Protein AF-A0A538JIJ9-F1 (afdb_monomer_lite)

Sequence (80 aa):
MSNETIDAANDVLRAKGYDERDLAAFPTPMGPDRAILKGARILSPFSDDAATVLRVATELVPPAAELKGTLRPADLRAKL

Secondary structure (DSSP, 8-state):
-HHHHHHHHHHHHHHTT--TTTSEEEE-TT-TTEEEEESTTBSS-EEEEHHHHHHIIIIISPPTTT--S-B-HHHHHTT-

Foldseek 3Di:
DLVVLQVLLQVLLVVLVDDVQAWGKDDDPPDPQKIWIDHPQAPDIQIDGSNLSSCCSNPPDHRPVPRDGHHYNVVSVVVD

pLDDT: mean 95.09, std 6.16, range [60.16, 98.62]

Radius of gyration: 11.24 Å; chains: 1; bounding box: 26×24×31 Å

Structure (mmCIF, N/CA/C/O backbone):
data_AF-A0A538JIJ9-F1
#
_entry.id   AF-A0A538JIJ9-F1
#
loop_
_atom_site.group_PDB
_atom_site.id
_atom_site.type_symbol
_atom_site.label_atom_id
_atom_site.label_alt_id
_atom_site.label_comp_id
_atom_site.label_asym_id
_atom_site.label_entity_id
_atom_site.label_seq_id
_atom_site.pdbx_PDB_ins_code
_atom_site.Cartn_x
_atom_site.Cartn_y
_atom_site.Cartn_z
_atom_site.occupancy
_atom_site.B_iso_or_equiv
_atom_site.auth_seq_id
_atom_site.auth_comp_id
_atom_site.auth_asym_id
_atom_site.auth_atom_id
_atom_site.pdbx_PDB_model_num
ATOM 1 N N . MET A 1 1 ? 14.632 -6.273 -11.124 1.00 60.16 1 MET A N 1
ATOM 2 C CA . MET A 1 1 ? 14.486 -4.869 -10.690 1.00 60.16 1 MET A CA 1
ATOM 3 C C . MET A 1 1 ? 13.028 -4.520 -10.400 1.00 60.16 1 MET A C 1
ATOM 5 O O . MET A 1 1 ? 12.648 -4.549 -9.238 1.00 60.16 1 MET A O 1
ATOM 9 N N . SER A 1 2 ? 12.180 -4.236 -11.397 1.00 69.75 2 SER A N 1
ATOM 10 C CA . SER A 1 2 ? 10.801 -3.776 -11.138 1.00 69.75 2 SER A CA 1
ATOM 11 C C . SER A 1 2 ? 9.891 -4.833 -10.504 1.00 69.75 2 SER A C 1
ATOM 13 O O . SER A 1 2 ? 9.218 -4.517 -9.529 1.00 69.75 2 SER A O 1
ATOM 15 N N . ASN A 1 3 ? 9.929 -6.089 -10.969 1.00 83.69 3 ASN A N 1
ATOM 16 C CA . ASN A 1 3 ? 9.174 -7.180 -10.333 1.00 83.69 3 ASN A CA 1
ATOM 17 C C . ASN A 1 3 ? 9.597 -7.407 -8.874 1.00 83.69 3 ASN A C 1
ATOM 19 O O . ASN A 1 3 ? 8.737 -7.442 -8.008 1.00 83.69 3 ASN A O 1
ATOM 23 N N . GLU A 1 4 ? 10.900 -7.441 -8.580 1.00 93.19 4 GLU A N 1
ATOM 24 C CA . GLU A 1 4 ? 11.400 -7.570 -7.197 1.00 93.19 4 GLU A CA 1
ATOM 25 C C . GLU A 1 4 ? 10.935 -6.404 -6.309 1.00 93.19 4 GLU A C 1
ATOM 27 O O . GLU A 1 4 ? 10.615 -6.592 -5.140 1.00 93.19 4 GLU A O 1
ATOM 32 N N . THR A 1 5 ? 10.858 -5.194 -6.871 1.00 96.25 5 THR A N 1
ATOM 33 C CA . THR A 1 5 ? 10.386 -4.000 -6.152 1.00 96.25 5 THR A CA 1
ATOM 34 C C . THR A 1 5 ? 8.878 -4.065 -5.882 1.00 96.25 5 THR A C 1
ATOM 36 O O . THR A 1 5 ? 8.422 -3.677 -4.807 1.00 96.25 5 THR A O 1
ATOM 39 N N . ILE A 1 6 ? 8.098 -4.577 -6.839 1.00 96.50 6 ILE A N 1
ATOM 40 C CA . ILE A 1 6 ? 6.656 -4.817 -6.685 1.00 96.50 6 ILE A CA 1
ATOM 41 C C . ILE A 1 6 ? 6.404 -5.906 -5.635 1.00 96.50 6 ILE A C 1
ATOM 43 O O . ILE A 1 6 ? 5.544 -5.728 -4.772 1.00 96.50 6 ILE A O 1
ATOM 47 N N . ASP A 1 7 ? 7.176 -6.992 -5.664 1.00 97.12 7 ASP A N 1
ATOM 48 C CA . ASP A 1 7 ? 7.085 -8.077 -4.685 1.00 97.12 7 ASP A CA 1
ATOM 49 C C . ASP A 1 7 ? 7.419 -7.573 -3.275 1.00 97.12 7 ASP A C 1
ATOM 51 O O . ASP A 1 7 ? 6.639 -7.795 -2.347 1.00 97.12 7 ASP A O 1
ATOM 55 N N . ALA A 1 8 ? 8.487 -6.781 -3.131 1.00 98.12 8 ALA A N 1
ATOM 56 C CA . ALA A 1 8 ? 8.842 -6.134 -1.869 1.00 98.12 8 ALA A CA 1
ATOM 57 C C . ALA A 1 8 ? 7.740 -5.183 -1.366 1.00 98.12 8 ALA A C 1
ATOM 59 O O . ALA A 1 8 ? 7.429 -5.164 -0.174 1.00 98.12 8 ALA A O 1
ATOM 60 N N . ALA A 1 9 ? 7.104 -4.415 -2.258 1.00 98.12 9 ALA A N 1
ATOM 61 C CA . ALA A 1 9 ? 5.981 -3.557 -1.881 1.00 98.12 9 ALA A CA 1
ATOM 62 C C . ALA A 1 9 ? 4.802 -4.395 -1.362 1.00 98.12 9 ALA A C 1
ATOM 64 O O . ALA A 1 9 ? 4.198 -4.056 -0.345 1.00 98.12 9 ALA A O 1
ATOM 65 N N . ASN A 1 10 ? 4.509 -5.522 -2.015 1.00 98.56 10 ASN A N 1
ATOM 66 C CA . ASN A 1 10 ? 3.461 -6.445 -1.589 1.00 98.56 10 ASN A CA 1
ATOM 67 C C . ASN A 1 10 ? 3.789 -7.157 -0.269 1.00 98.56 10 ASN A C 1
ATOM 69 O O . ASN A 1 10 ? 2.881 -7.366 0.535 1.00 98.56 10 ASN A O 1
ATOM 73 N N . ASP A 1 11 ? 5.054 -7.489 0.000 1.00 98.62 11 ASP A N 1
ATOM 74 C CA . ASP A 1 11 ? 5.488 -8.017 1.300 1.00 98.62 11 ASP A CA 1
ATOM 75 C C . ASP A 1 11 ? 5.226 -7.010 2.429 1.00 98.62 11 ASP A C 1
ATOM 77 O O . ASP A 1 11 ? 4.670 -7.371 3.469 1.00 98.62 11 ASP A O 1
ATOM 81 N N . VAL A 1 12 ? 5.545 -5.731 2.205 1.00 98.50 12 VAL A N 1
ATOM 82 C CA . VAL A 1 12 ? 5.272 -4.648 3.163 1.00 98.50 12 VAL A CA 1
ATOM 83 C C . VAL A 1 12 ? 3.771 -4.472 3.397 1.00 98.50 12 VAL A C 1
ATOM 85 O O . VAL A 1 12 ? 3.337 -4.344 4.543 1.00 98.50 12 VAL A O 1
ATOM 88 N N . LEU A 1 13 ? 2.957 -4.480 2.338 1.00 98.56 13 LEU A N 1
ATOM 89 C CA . LEU A 1 13 ? 1.500 -4.350 2.450 1.00 98.56 13 LEU A CA 1
ATOM 90 C C . LEU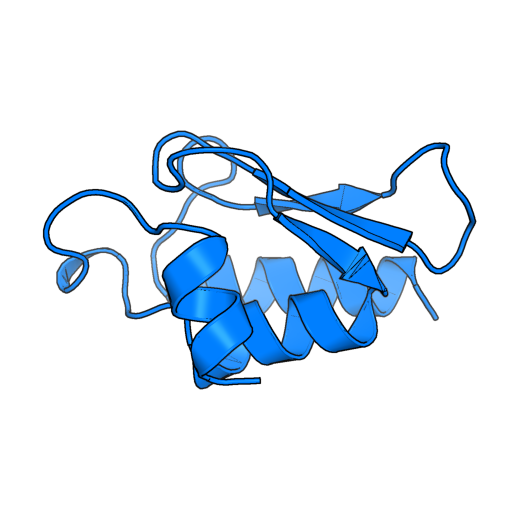 A 1 13 ? 0.884 -5.529 3.215 1.00 98.56 13 LEU A C 1
ATOM 92 O O . LEU A 1 13 ? 0.069 -5.312 4.115 1.00 98.56 13 LEU A O 1
ATOM 96 N N . ARG A 1 14 ? 1.343 -6.758 2.945 1.00 98.62 14 ARG A N 1
ATOM 97 C CA . ARG A 1 14 ? 0.937 -7.955 3.696 1.00 98.62 14 ARG A CA 1
ATOM 98 C C . ARG A 1 14 ? 1.334 -7.866 5.168 1.00 98.62 14 ARG A C 1
ATOM 100 O O . ARG A 1 14 ? 0.506 -8.141 6.033 1.00 98.62 14 ARG A O 1
ATOM 107 N N . ALA A 1 15 ? 2.549 -7.409 5.473 1.00 98.50 15 ALA A N 1
ATOM 108 C CA . ALA A 1 15 ? 2.994 -7.187 6.852 1.00 98.50 15 ALA A CA 1
ATOM 109 C C . ALA A 1 15 ? 2.161 -6.115 7.583 1.00 98.50 15 ALA A C 1
ATOM 111 O O . ALA A 1 15 ? 1.976 -6.189 8.796 1.00 98.50 15 ALA A O 1
ATOM 112 N N . LYS A 1 16 ? 1.610 -5.145 6.844 1.00 98.44 16 LYS A N 1
ATOM 113 C CA . LYS A 1 16 ? 0.679 -4.124 7.352 1.00 98.44 16 LYS A CA 1
ATOM 114 C C . LYS A 1 16 ? -0.766 -4.615 7.490 1.00 98.44 16 LYS A C 1
ATOM 116 O O . LYS A 1 16 ? -1.606 -3.859 7.980 1.00 98.44 16 LYS A O 1
ATOM 121 N N . GLY A 1 17 ? -1.056 -5.855 7.098 1.00 98.31 17 GLY A N 1
ATOM 122 C CA . GLY A 1 17 ? -2.372 -6.480 7.220 1.00 98.31 17 GLY A CA 1
ATOM 123 C C . GLY A 1 17 ? -3.307 -6.245 6.034 1.00 98.31 17 GLY A C 1
ATOM 124 O O . GLY A 1 17 ? -4.507 -6.448 6.187 1.00 98.31 17 GLY A O 1
ATOM 125 N N . TYR A 1 18 ? -2.791 -5.811 4.881 1.00 98.38 18 TYR A N 1
ATOM 126 C CA . TYR A 1 18 ? -3.576 -5.747 3.648 1.00 98.38 18 TYR A CA 1
ATOM 127 C C . TYR A 1 18 ? -3.492 -7.076 2.896 1.00 98.38 18 TYR A C 1
ATOM 129 O O . TYR A 1 18 ? -2.403 -7.624 2.708 1.00 98.38 18 TYR A O 1
ATOM 137 N N . ASP A 1 19 ? -4.637 -7.575 2.436 1.00 97.06 19 ASP A N 1
ATOM 138 C CA . ASP A 1 19 ? -4.676 -8.601 1.398 1.00 97.06 19 ASP A CA 1
ATOM 139 C C . ASP A 1 19 ? -4.662 -7.971 -0.009 1.00 97.06 19 ASP A C 1
ATOM 141 O O . ASP A 1 19 ? -4.782 -6.755 -0.176 1.00 97.06 19 ASP A O 1
ATOM 145 N N . GLU A 1 20 ? -4.513 -8.801 -1.045 1.00 97.00 20 GLU A N 1
ATOM 146 C CA . GLU A 1 20 ? -4.432 -8.330 -2.434 1.00 97.00 20 GLU A CA 1
ATOM 147 C C . GLU A 1 20 ? -5.695 -7.584 -2.906 1.00 97.00 20 GLU A C 1
ATOM 149 O O . GLU A 1 20 ? -5.613 -6.677 -3.738 1.00 97.00 20 GLU A O 1
ATOM 154 N N . ARG A 1 21 ? -6.874 -7.942 -2.380 1.00 96.38 21 ARG A N 1
ATOM 155 C CA . ARG A 1 21 ? -8.149 -7.298 -2.733 1.00 96.38 21 ARG A CA 1
ATOM 156 C C . ARG A 1 21 ? -8.279 -5.938 -2.059 1.00 96.38 21 ARG A C 1
ATOM 158 O O . ARG A 1 21 ? -8.840 -5.011 -2.649 1.00 96.38 21 ARG A O 1
ATOM 165 N N . ASP A 1 22 ? -7.767 -5.821 -0.842 1.00 96.88 22 ASP A N 1
ATOM 166 C CA . ASP A 1 22 ? -7.722 -4.583 -0.085 1.00 96.88 22 AS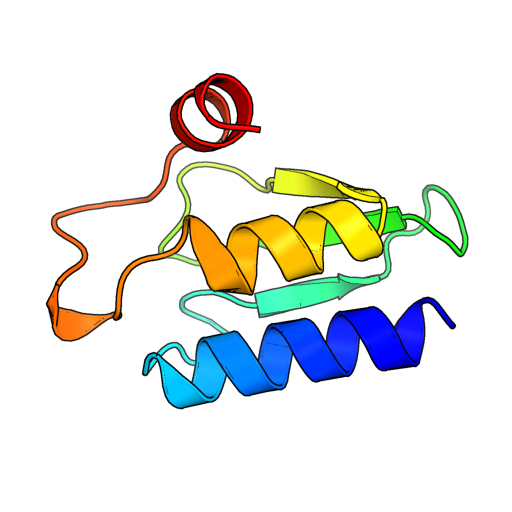P A CA 1
ATOM 167 C C . ASP A 1 22 ? -6.733 -3.591 -0.701 1.00 96.88 22 ASP A C 1
ATOM 169 O O . ASP A 1 22 ? -7.118 -2.455 -0.996 1.00 96.88 22 ASP A O 1
ATOM 173 N N . LEU A 1 23 ? -5.473 -3.993 -0.892 1.00 98.38 23 LEU A N 1
ATOM 174 C CA . LEU A 1 23 ? -4.425 -3.129 -1.433 1.00 98.38 23 LEU A CA 1
ATOM 175 C C . LEU A 1 23 ? -3.180 -3.928 -1.855 1.00 98.38 23 LEU A C 1
ATOM 177 O O . LEU A 1 23 ? -2.502 -4.508 -1.011 1.00 98.38 23 LEU A O 1
ATOM 181 N N . ALA A 1 24 ? -2.820 -3.872 -3.138 1.00 98.50 24 ALA A N 1
ATOM 182 C CA . ALA A 1 24 ? -1.596 -4.479 -3.663 1.00 98.50 24 ALA A CA 1
ATOM 183 C C . ALA A 1 24 ? -0.986 -3.686 -4.828 1.00 98.50 24 ALA A C 1
ATOM 185 O O . ALA A 1 24 ? -1.657 -2.900 -5.508 1.00 98.50 24 ALA A O 1
ATOM 186 N N . ALA A 1 25 ? 0.311 -3.894 -5.036 1.00 98.00 25 ALA A N 1
ATOM 187 C CA . ALA A 1 25 ? 1.089 -3.390 -6.152 1.00 98.00 25 ALA A CA 1
ATOM 188 C C . ALA A 1 25 ? 1.115 -4.408 -7.303 1.00 98.00 25 ALA A C 1
ATOM 190 O O . ALA A 1 25 ? 1.266 -5.611 -7.091 1.00 98.00 25 ALA A O 1
ATOM 191 N N . PHE A 1 26 ? 1.005 -3.914 -8.534 1.00 97.00 26 PHE A N 1
ATOM 192 C CA . PHE A 1 26 ? 1.000 -4.720 -9.752 1.00 97.00 26 PHE A CA 1
ATOM 193 C C . PHE A 1 26 ? 1.868 -4.072 -10.834 1.00 97.00 26 PHE A C 1
ATOM 195 O O . PHE A 1 26 ? 1.989 -2.842 -10.861 1.00 97.00 26 PHE A O 1
ATOM 202 N N . PRO A 1 27 ? 2.422 -4.859 -11.771 1.00 95.12 27 PRO A N 1
ATOM 203 C CA . PRO A 1 27 ? 3.034 -4.309 -12.973 1.00 95.12 27 PRO A CA 1
ATOM 204 C C . PRO A 1 27 ? 1.979 -3.625 -13.852 1.00 95.12 27 PRO A C 1
ATOM 206 O O . PRO A 1 27 ? 0.781 -3.920 -13.775 1.00 95.12 27 PRO A O 1
ATOM 209 N N . THR A 1 28 ? 2.423 -2.716 -14.720 1.00 90.50 28 THR A N 1
ATOM 210 C CA . THR A 1 28 ? 1.540 -2.019 -15.669 1.00 90.50 28 THR A CA 1
ATOM 211 C C . THR A 1 28 ? 2.023 -2.201 -17.107 1.00 90.50 28 THR A C 1
ATOM 213 O O . THR A 1 28 ? 3.226 -2.315 -17.336 1.00 90.50 28 THR A O 1
ATOM 216 N N . PRO A 1 29 ? 1.125 -2.137 -18.106 1.00 86.62 29 PRO A N 1
ATOM 217 C CA . PRO A 1 29 ? 1.526 -2.155 -19.512 1.00 86.62 29 PRO A CA 1
ATOM 218 C C . PRO A 1 29 ? 2.215 -0.854 -19.971 1.00 86.62 29 PRO A C 1
ATOM 220 O O . PRO A 1 29 ? 2.695 -0.794 -21.096 1.00 86.62 29 PRO A O 1
ATOM 223 N N . MET A 1 30 ? 2.276 0.187 -19.129 1.00 83.00 30 MET A N 1
ATOM 224 C CA . MET A 1 30 ? 2.837 1.504 -19.478 1.00 83.00 30 MET A CA 1
ATOM 225 C C . MET A 1 30 ? 4.374 1.541 -19.477 1.00 83.00 30 MET A C 1
ATOM 227 O O . MET A 1 30 ? 4.959 2.569 -19.810 1.00 83.00 30 MET A O 1
ATOM 231 N N . GLY A 1 31 ? 5.034 0.452 -19.083 1.00 81.56 31 GLY A N 1
ATOM 232 C CA . GLY A 1 31 ? 6.488 0.322 -19.119 1.00 81.56 31 GLY A CA 1
ATOM 233 C C . GLY A 1 31 ? 7.012 -0.641 -18.053 1.00 81.56 31 GLY A C 1
ATOM 234 O O . GLY A 1 31 ? 6.339 -0.854 -17.044 1.00 81.56 31 GLY A O 1
ATOM 235 N N . PRO A 1 32 ? 8.217 -1.205 -18.249 1.00 82.25 32 PRO A N 1
ATOM 236 C CA . PRO A 1 32 ? 8.778 -2.224 -17.363 1.00 82.25 32 PRO A CA 1
ATOM 237 C C . PRO A 1 32 ? 9.072 -1.699 -15.955 1.00 82.2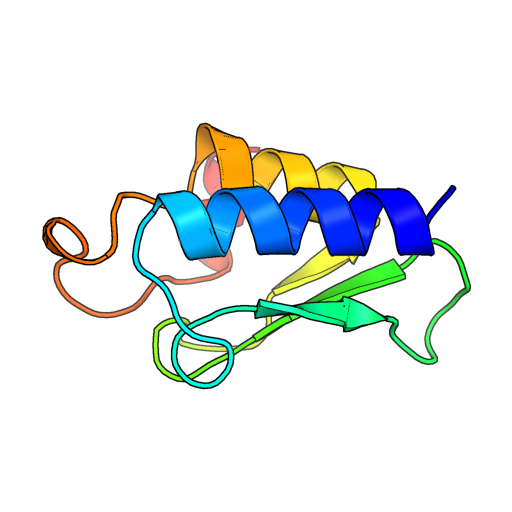5 32 PRO A C 1
ATOM 239 O O . PRO A 1 32 ? 9.040 -2.484 -15.015 1.00 82.25 32 PRO A O 1
ATOM 242 N N . ASP A 1 33 ? 9.305 -0.393 -15.797 1.00 89.62 33 ASP A N 1
ATOM 243 C CA . ASP A 1 33 ? 9.630 0.241 -14.512 1.00 89.62 33 ASP A CA 1
ATOM 244 C C . ASP A 1 33 ? 8.410 0.850 -13.808 1.00 89.62 33 ASP A C 1
ATOM 246 O O . ASP A 1 33 ? 8.536 1.434 -12.733 1.00 89.62 33 ASP A O 1
ATOM 250 N N . ARG A 1 34 ? 7.218 0.741 -14.407 1.00 93.81 34 ARG A N 1
ATOM 251 C CA . ARG A 1 34 ? 5.975 1.302 -13.870 1.00 93.81 34 ARG A CA 1
ATOM 252 C C . ARG A 1 34 ? 5.207 0.260 -13.070 1.00 93.81 34 ARG A C 1
ATOM 254 O O . ARG A 1 34 ? 4.990 -0.862 -13.528 1.00 93.81 34 ARG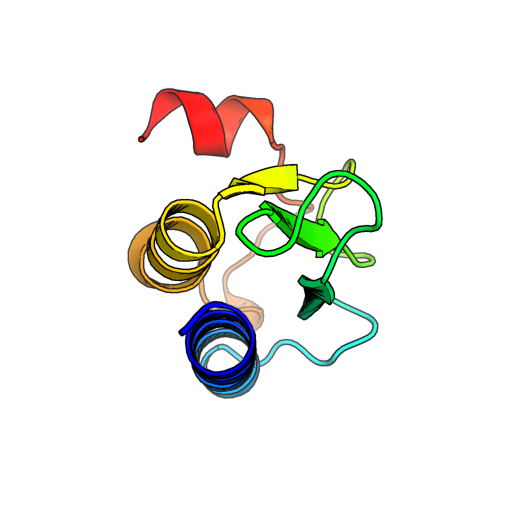 A O 1
ATOM 261 N N . ALA A 1 35 ? 4.699 0.689 -11.924 1.00 97.12 35 ALA A N 1
ATOM 262 C CA . ALA A 1 35 ? 3.821 -0.086 -11.068 1.00 97.12 35 ALA A CA 1
ATOM 263 C C . ALA A 1 35 ? 2.512 0.668 -10.792 1.00 97.12 35 ALA A C 1
ATOM 265 O O . ALA A 1 35 ? 2.382 1.881 -10.998 1.00 97.12 35 ALA A O 1
ATOM 266 N N . ILE A 1 36 ? 1.511 -0.077 -10.339 1.00 97.38 36 ILE A N 1
ATOM 267 C CA . ILE A 1 36 ? 0.223 0.458 -9.913 1.00 97.38 36 ILE A CA 1
ATOM 268 C C . ILE A 1 36 ? -0.179 -0.150 -8.577 1.00 97.38 36 ILE A C 1
ATOM 270 O O . ILE A 1 36 ? -0.238 -1.366 -8.433 1.00 97.38 36 ILE A O 1
ATOM 274 N N . LEU A 1 37 ? -0.478 0.708 -7.610 1.00 97.75 37 LEU A N 1
ATOM 275 C CA . LEU A 1 37 ? -1.072 0.360 -6.329 1.00 97.75 37 LEU A CA 1
ATOM 276 C C . LEU A 1 37 ? -2.595 0.494 -6.448 1.00 97.75 37 LEU A C 1
ATOM 278 O O . LEU A 1 37 ? -3.105 1.583 -6.728 1.00 97.75 37 LEU A O 1
ATOM 282 N N . LYS A 1 38 ? -3.331 -0.603 -6.269 1.00 98.00 38 LYS A N 1
ATOM 283 C CA . LYS A 1 38 ? -4.798 -0.641 -6.400 1.00 98.00 38 LYS A CA 1
ATOM 284 C C . LYS A 1 38 ? -5.425 -1.623 -5.409 1.00 98.00 38 LYS A C 1
ATOM 286 O O . LYS A 1 38 ? -4.750 -2.516 -4.913 1.00 98.00 38 LYS A O 1
ATOM 291 N N . GLY A 1 39 ? -6.720 -1.459 -5.155 1.00 97.50 39 GLY A N 1
ATOM 292 C CA . GLY A 1 39 ? -7.510 -2.305 -4.257 1.00 97.50 39 GLY A CA 1
ATOM 293 C C . GLY A 1 39 ? -8.683 -1.531 -3.652 1.00 97.50 39 GLY A C 1
ATOM 294 O O . GLY A 1 39 ? -8.875 -0.355 -3.963 1.00 97.50 39 GLY A O 1
ATOM 295 N N . ALA A 1 40 ? -9.469 -2.172 -2.788 1.00 97.12 40 ALA A N 1
ATOM 296 C CA . ALA A 1 40 ? -10.632 -1.560 -2.138 1.00 97.12 40 ALA A CA 1
ATOM 297 C C . ALA A 1 40 ? -10.279 -0.435 -1.141 1.00 97.12 40 ALA A C 1
ATOM 299 O O . ALA A 1 40 ? -11.120 0.411 -0.836 1.00 97.12 40 ALA A O 1
ATOM 300 N N . ARG A 1 41 ? -9.041 -0.398 -0.629 1.00 97.19 41 ARG A N 1
ATOM 301 C CA . ARG A 1 41 ? -8.574 0.570 0.379 1.00 97.19 41 ARG A CA 1
ATOM 302 C C . ARG A 1 41 ? -7.971 1.844 -0.205 1.00 97.19 41 ARG A C 1
ATOM 304 O O . ARG A 1 41 ? -7.533 2.704 0.559 1.00 97.19 41 ARG A O 1
ATOM 311 N N . ILE A 1 42 ? -7.982 2.011 -1.527 1.00 98.12 42 ILE A N 1
ATOM 312 C CA . ILE A 1 42 ? -7.526 3.224 -2.212 1.00 98.12 42 ILE A CA 1
ATOM 313 C C . ILE A 1 42 ? -8.604 3.728 -3.178 1.00 98.12 42 ILE A C 1
ATOM 315 O O . ILE A 1 42 ? -9.154 2.967 -3.965 1.00 98.12 42 ILE A O 1
ATOM 319 N N . LEU A 1 43 ? -8.920 5.024 -3.107 1.00 97.62 43 LEU A N 1
ATOM 320 C CA . LEU A 1 43 ? -10.036 5.646 -3.833 1.00 97.62 43 LEU A CA 1
ATOM 321 C C . LEU A 1 43 ? -9.913 5.501 -5.356 1.00 97.62 43 LEU A C 1
ATOM 323 O O . LEU A 1 43 ? -10.906 5.371 -6.065 1.00 97.62 43 LEU A O 1
ATOM 327 N N . SER A 1 44 ? -8.687 5.553 -5.859 1.00 96.81 44 SER A N 1
ATOM 328 C CA . SER A 1 44 ? -8.366 5.283 -7.251 1.00 96.81 44 SER A CA 1
ATOM 329 C C . SER A 1 44 ? -6.944 4.736 -7.346 1.00 96.81 44 SER A C 1
ATOM 331 O O . SER A 1 44 ? -6.141 4.974 -6.441 1.00 96.81 44 SER A O 1
ATOM 333 N N . PRO A 1 45 ? -6.605 3.991 -8.410 1.00 96.75 45 PRO A N 1
ATOM 334 C CA . PRO A 1 45 ? -5.270 3.432 -8.540 1.00 96.75 45 PRO A CA 1
ATOM 335 C C . PRO A 1 45 ? -4.178 4.510 -8.505 1.00 96.75 45 PRO A C 1
ATOM 337 O O . PRO A 1 45 ? -4.251 5.519 -9.209 1.00 96.75 45 PRO A O 1
ATOM 340 N N . PHE A 1 46 ? -3.140 4.281 -7.705 1.00 97.00 46 PHE A N 1
ATOM 341 C CA . PHE A 1 46 ? -1.934 5.100 -7.694 1.00 97.00 46 PHE A CA 1
ATOM 342 C C . PHE A 1 46 ? -0.903 4.445 -8.615 1.00 97.00 46 PHE A C 1
ATOM 344 O O . PHE A 1 46 ? -0.352 3.401 -8.283 1.00 97.00 46 PHE A O 1
ATOM 351 N N . SER A 1 47 ? -0.675 5.022 -9.794 1.00 95.62 47 SER A N 1
ATOM 352 C CA . SER A 1 47 ? 0.362 4.557 -10.720 1.00 95.62 47 SER A CA 1
ATOM 353 C C . SER A 1 47 ? 1.563 5.487 -10.686 1.00 95.62 47 SER A C 1
ATOM 355 O O . SER A 1 47 ? 1.394 6.706 -10.793 1.00 95.62 47 SER A O 1
ATOM 357 N N . ASP A 1 48 ? 2.746 4.892 -10.550 1.00 95.94 48 ASP A N 1
ATOM 358 C CA . ASP A 1 48 ? 4.027 5.579 -10.656 1.00 95.94 48 ASP A CA 1
ATOM 359 C C . ASP A 1 48 ? 5.153 4.597 -11.027 1.00 95.94 48 ASP A C 1
ATOM 361 O O . ASP A 1 48 ? 4.881 3.472 -11.450 1.00 95.94 48 ASP A O 1
ATOM 365 N N . ASP A 1 49 ? 6.418 5.005 -10.946 1.00 95.50 49 ASP A N 1
ATOM 366 C CA . ASP A 1 49 ? 7.529 4.051 -10.983 1.00 95.50 49 ASP A CA 1
ATOM 367 C C . ASP A 1 49 ? 7.493 3.069 -9.787 1.00 95.50 49 ASP A C 1
ATOM 369 O O . ASP A 1 49 ? 6.919 3.346 -8.728 1.00 95.50 49 ASP A O 1
ATOM 373 N N . ALA A 1 50 ? 8.082 1.884 -9.965 1.00 96.00 50 ALA A N 1
ATOM 374 C CA . ALA A 1 50 ? 8.051 0.819 -8.964 1.00 96.00 50 ALA A CA 1
ATOM 375 C C . ALA A 1 50 ? 8.719 1.222 -7.637 1.00 96.00 50 ALA A C 1
ATOM 377 O O . ALA A 1 50 ? 8.234 0.836 -6.572 1.00 96.00 50 ALA A O 1
ATOM 378 N N . ALA A 1 51 ? 9.786 2.025 -7.682 1.00 95.94 51 ALA A N 1
ATOM 379 C CA . ALA A 1 51 ? 10.497 2.469 -6.485 1.00 95.94 51 ALA A CA 1
ATOM 380 C C . ALA A 1 51 ? 9.643 3.442 -5.659 1.00 95.94 51 ALA A C 1
ATOM 382 O O . ALA A 1 51 ? 9.543 3.302 -4.440 1.00 95.94 51 ALA A O 1
ATOM 383 N N . THR A 1 52 ? 8.948 4.367 -6.321 1.00 97.31 52 THR A N 1
ATOM 384 C CA . THR A 1 52 ? 7.965 5.258 -5.703 1.00 97.31 52 THR A CA 1
ATOM 385 C C . THR A 1 52 ? 6.817 4.465 -5.088 1.00 97.31 52 THR A C 1
ATOM 387 O O . THR A 1 52 ? 6.432 4.740 -3.953 1.00 97.31 52 THR A O 1
ATOM 390 N N . VAL A 1 53 ? 6.293 3.439 -5.767 1.00 97.50 53 VAL A N 1
ATOM 391 C CA . VAL A 1 53 ? 5.243 2.578 -5.193 1.00 97.50 53 VAL A CA 1
ATOM 392 C C . VAL A 1 53 ? 5.728 1.857 -3.929 1.00 97.50 53 VAL A C 1
ATOM 394 O O . VAL A 1 53 ? 5.003 1.845 -2.932 1.00 97.50 53 VAL A O 1
ATOM 397 N N . LEU A 1 54 ? 6.953 1.322 -3.921 1.00 98.00 54 LEU A N 1
ATOM 398 C CA . LEU A 1 54 ? 7.546 0.721 -2.722 1.00 98.00 54 LEU A CA 1
ATOM 399 C C . LEU A 1 54 ? 7.711 1.746 -1.590 1.00 98.00 54 LEU A C 1
ATOM 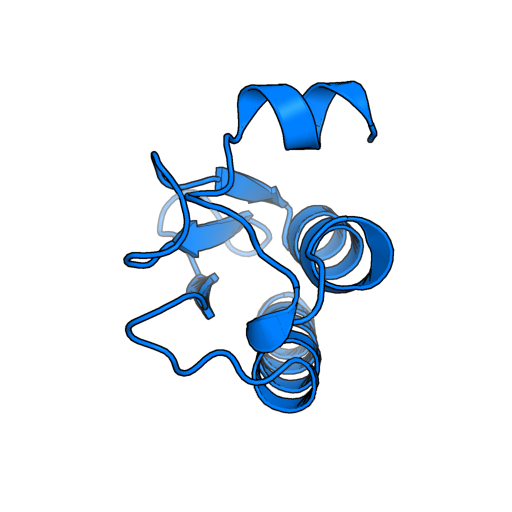401 O O . LEU A 1 54 ? 7.370 1.453 -0.440 1.00 98.00 54 LEU A O 1
ATOM 405 N N . ARG A 1 55 ? 8.181 2.959 -1.901 1.00 98.12 55 ARG A N 1
ATOM 406 C CA . ARG A 1 55 ? 8.312 4.045 -0.920 1.00 98.12 55 ARG A CA 1
ATOM 407 C C . ARG A 1 55 ? 6.956 4.415 -0.318 1.00 98.12 55 ARG A C 1
ATOM 409 O O . ARG A 1 55 ? 6.826 4.464 0.901 1.00 98.12 55 ARG A O 1
ATOM 416 N N . VAL A 1 56 ? 5.920 4.574 -1.143 1.00 98.25 56 VAL A N 1
ATOM 417 C CA . VAL A 1 56 ? 4.538 4.821 -0.692 1.00 98.25 56 VAL A CA 1
ATOM 418 C C . VAL A 1 56 ? 4.050 3.698 0.224 1.00 98.25 56 VAL A C 1
ATOM 420 O O . VAL A 1 56 ? 3.554 3.975 1.319 1.00 98.25 56 VAL A O 1
ATOM 423 N N . ALA A 1 57 ? 4.208 2.438 -0.194 1.00 97.88 57 ALA A N 1
ATOM 424 C CA . ALA A 1 57 ? 3.800 1.274 0.590 1.00 97.88 57 ALA A CA 1
ATOM 425 C C . ALA A 1 57 ? 4.518 1.213 1.945 1.00 97.88 57 ALA A C 1
ATOM 427 O O . ALA A 1 57 ? 3.904 0.845 2.944 1.00 97.88 57 ALA A O 1
ATOM 428 N N . THR A 1 58 ? 5.786 1.622 1.999 1.00 98.25 58 THR A N 1
ATOM 429 C CA . THR A 1 58 ? 6.624 1.595 3.206 1.00 98.25 58 THR A CA 1
ATOM 430 C C . THR A 1 58 ? 6.325 2.752 4.149 1.00 98.25 58 THR A C 1
ATOM 432 O O . THR A 1 58 ? 6.059 2.524 5.329 1.00 98.25 58 THR A O 1
ATOM 435 N N . GLU A 1 59 ? 6.304 3.977 3.638 1.00 98.06 59 GLU A N 1
ATOM 436 C CA . GLU A 1 59 ? 6.332 5.192 4.457 1.00 98.06 59 GLU A CA 1
ATOM 437 C C . GLU A 1 59 ? 4.945 5.803 4.674 1.00 98.06 59 GLU A C 1
ATOM 439 O O . GLU A 1 59 ? 4.682 6.377 5.728 1.00 98.06 59 GLU A O 1
ATOM 444 N N . LEU A 1 60 ? 4.051 5.703 3.685 1.00 97.81 60 LEU A N 1
ATOM 445 C CA . LEU A 1 60 ? 2.831 6.519 3.643 1.00 97.81 60 LEU A CA 1
ATOM 446 C C . LEU A 1 60 ? 1.546 5.721 3.870 1.00 97.81 60 LEU A C 1
ATOM 448 O O . LEU A 1 60 ? 0.546 6.285 4.319 1.00 97.81 60 LEU A O 1
ATOM 452 N N . VAL A 1 61 ? 1.555 4.423 3.568 1.00 97.62 61 VAL A N 1
ATOM 453 C CA . VAL A 1 61 ? 0.426 3.529 3.851 1.00 97.62 61 VAL A CA 1
ATOM 454 C C . VAL A 1 61 ? 0.448 3.146 5.339 1.00 97.62 61 VAL A C 1
ATOM 456 O O . VAL A 1 61 ? 1.407 2.507 5.775 1.00 97.62 61 VAL A O 1
ATOM 459 N N . PRO A 1 62 ? -0.571 3.494 6.145 1.00 97.50 62 PRO A N 1
ATOM 460 C CA . PRO A 1 62 ? -0.648 3.053 7.537 1.00 97.50 62 PRO A CA 1
ATOM 461 C C . PRO A 1 62 ? -0.997 1.556 7.616 1.00 97.50 62 PRO A C 1
ATOM 463 O O . PRO A 1 62 ? -1.481 0.999 6.627 1.00 97.50 62 PRO A O 1
ATOM 466 N N . PRO A 1 63 ? -0.813 0.891 8.770 1.00 98.00 63 PRO A N 1
ATOM 467 C CA . PRO A 1 63 ? -1.370 -0.441 9.011 1.00 98.00 63 PRO A CA 1
ATOM 468 C C . PRO A 1 63 ? -2.874 -0.505 8.706 1.00 98.00 63 PRO A C 1
ATOM 470 O O . PRO A 1 63 ? -3.605 0.457 8.949 1.00 98.00 63 PRO A O 1
ATOM 473 N N . ALA A 1 64 ? -3.363 -1.644 8.210 1.00 97.38 64 ALA A N 1
ATOM 474 C CA . ALA A 1 64 ? -4.758 -1.806 7.792 1.00 97.38 64 ALA A CA 1
ATOM 475 C C . ALA A 1 64 ? -5.755 -1.541 8.934 1.00 97.38 64 ALA A C 1
ATOM 477 O O . ALA A 1 64 ? -6.804 -0.935 8.719 1.00 97.38 64 ALA A O 1
ATOM 478 N N . ALA A 1 65 ? -5.395 -1.926 10.162 1.00 97.00 65 ALA A N 1
ATOM 479 C CA . ALA A 1 65 ? -6.194 -1.674 11.361 1.00 97.00 65 ALA A CA 1
ATOM 480 C C . ALA A 1 65 ? -6.283 -0.182 11.744 1.00 97.00 65 ALA A C 1
ATOM 482 O O . ALA A 1 65 ? -7.214 0.225 12.437 1.00 97.00 65 ALA A O 1
ATOM 483 N N . GLU A 1 66 ? -5.331 0.639 11.297 1.00 97.06 66 GLU A N 1
ATOM 484 C CA . GLU A 1 66 ? -5.252 2.071 11.608 1.00 97.06 66 GLU A CA 1
ATOM 485 C C . GLU A 1 66 ? -5.840 2.949 10.497 1.00 97.06 66 GLU A C 1
ATOM 487 O O . GLU A 1 66 ? -6.129 4.132 10.716 1.00 9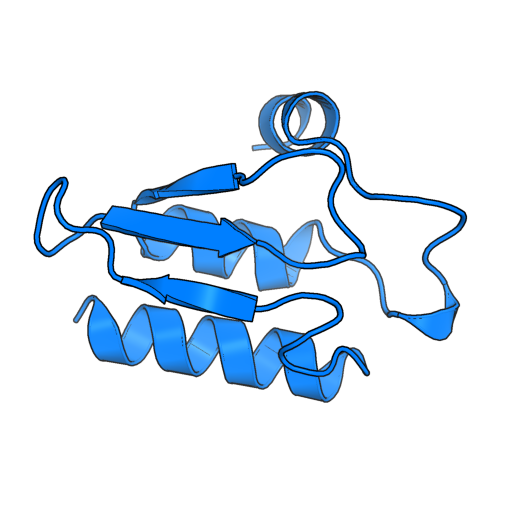7.06 66 GLU A O 1
ATOM 492 N N . LEU A 1 67 ? -6.048 2.386 9.303 1.00 95.75 67 LEU A N 1
ATOM 493 C CA . LEU A 1 67 ? -6.610 3.111 8.175 1.00 95.75 67 LEU A CA 1
ATOM 494 C C . LEU A 1 67 ? -8.089 3.442 8.422 1.00 95.75 67 LEU A C 1
ATOM 496 O O . LEU A 1 67 ? -8.991 2.619 8.259 1.00 95.75 67 LEU A O 1
ATOM 500 N N . LYS A 1 68 ? -8.350 4.708 8.750 1.00 91.81 68 LYS A N 1
ATOM 501 C CA . LYS A 1 68 ? -9.705 5.262 8.833 1.00 91.81 68 LYS A CA 1
ATOM 502 C C . LYS A 1 68 ? -10.158 5.721 7.443 1.00 91.81 68 LYS A C 1
ATOM 504 O O . LYS A 1 68 ? -9.818 6.816 7.005 1.00 91.81 68 LYS A O 1
ATOM 509 N N . GLY A 1 69 ? -10.934 4.883 6.754 1.00 92.44 69 GLY A N 1
ATOM 510 C CA . GLY A 1 69 ? -11.485 5.168 5.422 1.00 92.44 69 GLY A CA 1
ATOM 511 C C . GLY A 1 69 ? -10.647 4.586 4.279 1.00 92.44 69 GLY A C 1
ATOM 512 O O . GLY A 1 69 ? -10.177 3.455 4.369 1.00 92.44 69 GLY A O 1
ATOM 513 N N . THR A 1 70 ? -10.495 5.345 3.191 1.00 96.25 70 THR A N 1
ATOM 514 C CA . THR A 1 70 ? -9.722 4.957 1.997 1.00 96.25 70 THR A CA 1
ATOM 515 C C . THR A 1 70 ? -8.584 5.934 1.740 1.00 96.25 70 THR A C 1
ATOM 517 O O . THR A 1 70 ? -8.769 7.152 1.833 1.00 96.25 70 THR A O 1
ATOM 520 N N . LEU A 1 71 ? -7.430 5.406 1.339 1.00 97.31 71 LEU A N 1
ATOM 521 C CA . LEU A 1 71 ? -6.298 6.185 0.850 1.00 97.31 71 LEU A CA 1
ATOM 522 C C . LEU A 1 71 ? -6.695 6.995 -0.384 1.00 97.31 71 LEU A C 1
ATOM 524 O O . LEU A 1 71 ? -7.472 6.536 -1.224 1.00 97.31 71 LEU A O 1
ATOM 528 N N . ARG A 1 72 ? -6.125 8.190 -0.528 1.00 96.94 72 ARG A N 1
ATOM 529 C CA . ARG A 1 72 ? -6.344 9.043 -1.699 1.00 96.94 72 ARG A CA 1
ATOM 530 C C . ARG A 1 72 ? -5.007 9.292 -2.382 1.00 96.94 72 ARG A C 1
ATOM 532 O O . ARG A 1 72 ? -4.097 9.803 -1.729 1.00 96.94 72 ARG A O 1
ATOM 539 N N . PRO A 1 73 ? -4.875 9.011 -3.688 1.00 97.00 73 PRO A N 1
ATOM 540 C CA . PRO A 1 73 ? -3.634 9.278 -4.411 1.00 97.00 73 PRO A CA 1
ATOM 541 C C . PRO A 1 73 ? -3.137 10.725 -4.304 1.00 97.00 73 PRO A C 1
ATOM 543 O O . PRO A 1 73 ? -1.932 10.945 -4.318 1.00 97.00 73 PRO A O 1
ATOM 546 N N . ALA A 1 74 ? -4.035 11.709 -4.180 1.00 96.31 74 ALA A N 1
ATOM 547 C CA . ALA A 1 74 ? -3.656 13.109 -3.981 1.00 96.31 74 ALA A CA 1
ATOM 548 C C . ALA A 1 74 ? -2.919 13.334 -2.646 1.00 96.31 74 ALA A C 1
ATOM 550 O O . ALA A 1 74 ? -1.875 13.980 -2.632 1.00 96.31 74 ALA A O 1
ATOM 551 N N . ASP A 1 75 ? -3.410 12.739 -1.555 1.00 96.44 75 ASP A N 1
ATOM 552 C CA . ASP A 1 75 ? -2.799 12.858 -0.224 1.00 96.44 75 ASP A CA 1
ATOM 553 C C . ASP A 1 75 ? -1.445 12.139 -0.160 1.00 96.44 75 ASP A C 1
ATOM 555 O O . ASP A 1 75 ? -0.529 12.600 0.518 1.00 96.44 75 ASP A O 1
ATOM 559 N N . LEU A 1 76 ? -1.312 11.016 -0.878 1.00 96.56 76 LEU A N 1
ATOM 560 C CA . LEU A 1 76 ? -0.045 10.295 -1.015 1.00 96.56 76 LEU A CA 1
ATOM 561 C C . LEU A 1 76 ? 0.981 11.140 -1.782 1.00 96.56 76 LEU A C 1
ATOM 563 O O . LEU A 1 76 ? 2.102 11.304 -1.314 1.00 96.56 76 LEU A O 1
ATOM 567 N N . ARG A 1 77 ? 0.584 11.739 -2.915 1.00 95.69 77 ARG A N 1
ATOM 568 C CA . ARG A 1 77 ? 1.462 12.609 -3.717 1.00 95.69 77 ARG A CA 1
ATOM 569 C C . ARG A 1 77 ? 1.924 13.852 -2.974 1.00 95.69 77 ARG A C 1
ATOM 571 O O . ARG A 1 77 ? 3.063 14.256 -3.147 1.00 95.69 77 ARG A O 1
ATOM 578 N N . ALA A 1 78 ? 1.070 14.440 -2.143 1.00 96.81 78 ALA A N 1
ATOM 579 C CA . ALA A 1 78 ? 1.423 15.623 -1.362 1.00 96.81 78 ALA A CA 1
ATOM 580 C C . ALA A 1 78 ? 2.534 15.373 -0.318 1.00 96.81 78 ALA A C 1
ATOM 582 O O . ALA A 1 78 ? 3.045 16.331 0.255 1.00 96.81 78 ALA A O 1
ATOM 583 N N . LYS A 1 79 ? 2.880 14.107 -0.045 1.00 94.25 79 LYS A N 1
ATOM 584 C CA . LYS A 1 79 ? 3.869 13.692 0.961 1.00 94.25 79 LYS A CA 1
ATOM 585 C C . LYS A 1 79 ? 5.127 13.038 0.368 1.00 94.25 79 LYS A C 1
ATOM 587 O O . LYS A 1 79 ? 5.973 12.594 1.142 1.00 94.25 79 LYS A O 1
ATOM 592 N N . LEU A 1 80 ? 5.220 12.923 -0.960 1.00 89.38 80 LEU A N 1
ATOM 593 C CA . LEU A 1 80 ? 6.371 12.335 -1.661 1.00 89.38 80 LEU A CA 1
ATOM 594 C C . LEU A 1 80 ? 7.529 13.324 -1.792 1.00 89.38 80 LEU A C 1
ATOM 596 O O . LEU A 1 80 ? 8.681 12.858 -1.583 1.00 89.38 80 LEU A O 1
#